Protein AF-A0AAD6W9Y4-F1 (afdb_monomer_lite)

Radius of gyration: 22.36 Å; chains: 1; bounding box: 40×50×62 Å

Foldseek 3Di:
DDDDDDDDPPPPPDDDDDDDDPPPPPPPPDDDDDDDDDDDPPDDPDDDDDCVVCCVPVVDDDDDDPVVVVVVVVVQCVVCVPHPDDPDPDD

pLDDT: mean 74.5, std 24.21, range [34.41, 97.81]

Structure (mmCIF, N/CA/C/O backbone):
data_AF-A0AAD6W9Y4-F1
#
_entry.id   AF-A0AAD6W9Y4-F1
#
loop_
_atom_site.group_PDB
_atom_site.id
_atom_site.type_symbol
_atom_site.label_atom_id
_atom_site.label_alt_id
_atom_site.label_comp_id
_atom_site.label_asym_id
_atom_site.label_entity_id
_atom_site.label_seq_id
_atom_site.pdbx_PDB_ins_code
_atom_site.Cartn_x
_atom_site.Cartn_y
_atom_site.Cartn_z
_atom_site.occupancy
_atom_site.B_iso_or_equiv
_atom_site.auth_seq_id
_atom_site.auth_comp_id
_atom_site.auth_asym_id
_atom_site.auth_atom_id
_atom_site.pdbx_PDB_model_num
ATOM 1 N N . MET A 1 1 ? 26.876 -31.441 -40.110 1.00 36.53 1 MET A N 1
ATOM 2 C CA . MET A 1 1 ? 27.243 -30.296 -40.951 1.00 36.53 1 MET A CA 1
ATOM 3 C C . MET A 1 1 ? 25.944 -29.633 -41.372 1.00 36.53 1 MET A C 1
ATOM 5 O O . MET A 1 1 ? 25.370 -30.071 -42.356 1.00 36.53 1 MET A O 1
ATOM 9 N N . ASP A 1 2 ? 25.319 -28.679 -40.702 1.00 38.03 2 ASP A N 1
ATOM 10 C CA . ASP A 1 2 ? 25.419 -27.948 -39.425 1.00 38.03 2 ASP A CA 1
ATOM 11 C C . ASP A 1 2 ? 24.026 -27.251 -39.328 1.00 38.03 2 ASP A C 1
ATOM 13 O O . ASP A 1 2 ? 23.419 -26.976 -40.364 1.00 38.03 2 ASP A O 1
ATOM 17 N N . GLU A 1 3 ? 23.314 -27.242 -38.190 1.00 39.09 3 GLU A N 1
ATOM 18 C CA . GLU A 1 3 ? 23.231 -26.104 -37.237 1.00 39.09 3 GLU A CA 1
ATOM 19 C C . GLU A 1 3 ? 23.037 -24.754 -37.977 1.00 39.09 3 GLU A C 1
ATOM 21 O O . GLU A 1 3 ? 23.894 -24.371 -38.758 1.00 39.09 3 GLU A O 1
ATOM 26 N N . THR A 1 4 ? 21.991 -23.922 -37.892 1.00 41.81 4 THR A N 1
ATOM 27 C CA . THR A 1 4 ? 21.155 -23.322 -36.823 1.00 41.81 4 THR A CA 1
ATOM 28 C C . THR A 1 4 ? 20.192 -22.353 -37.581 1.00 41.81 4 THR A C 1
ATOM 30 O O . THR A 1 4 ? 20.505 -21.925 -38.686 1.00 41.81 4 THR A O 1
ATOM 33 N N . GLY A 1 5 ? 18.967 -21.987 -37.193 1.00 38.72 5 GLY A N 1
ATOM 34 C CA . GLY A 1 5 ? 18.530 -21.489 -35.896 1.00 38.72 5 GLY A CA 1
ATOM 35 C C . GLY A 1 5 ? 18.780 -19.979 -35.726 1.00 38.72 5 GLY A C 1
ATOM 36 O O . GLY A 1 5 ? 19.634 -19.631 -34.929 1.00 38.72 5 GLY A O 1
ATOM 37 N N . ASN A 1 6 ? 18.052 -19.083 -36.418 1.00 39.47 6 ASN A N 1
ATOM 38 C CA . ASN A 1 6 ? 17.818 -17.699 -35.945 1.00 39.47 6 ASN A CA 1
ATOM 39 C C . ASN A 1 6 ? 16.642 -17.057 -36.714 1.00 39.47 6 ASN A C 1
ATOM 41 O O . ASN A 1 6 ? 16.765 -16.693 -37.877 1.00 39.47 6 ASN A O 1
ATOM 45 N N . SER A 1 7 ? 15.406 -17.105 -36.216 1.00 43.41 7 SER A N 1
ATOM 46 C CA . SER A 1 7 ? 14.820 -16.100 -35.316 1.00 43.41 7 SER A CA 1
ATOM 47 C C . SER A 1 7 ? 15.226 -14.663 -35.653 1.00 43.41 7 SER A C 1
ATOM 49 O O . SER A 1 7 ? 16.263 -14.156 -35.244 1.00 43.41 7 SER A O 1
ATOM 51 N N . SER A 1 8 ? 14.365 -13.970 -36.388 1.00 39.88 8 SER A N 1
ATOM 52 C CA . SER A 1 8 ? 14.307 -12.510 -36.373 1.00 39.88 8 SER A CA 1
ATOM 53 C C . SER A 1 8 ? 12.853 -12.111 -36.573 1.00 39.88 8 SER A C 1
ATOM 55 O O . SER A 1 8 ? 12.425 -11.700 -37.647 1.00 39.88 8 SER A O 1
ATOM 57 N N . ASN A 1 9 ? 12.070 -12.287 -35.503 1.00 40.00 9 ASN A N 1
ATOM 58 C CA . ASN A 1 9 ? 10.833 -11.539 -35.320 1.00 40.00 9 ASN A CA 1
ATOM 59 C C . ASN A 1 9 ? 11.211 -10.060 -35.248 1.00 40.00 9 ASN A C 1
ATOM 61 O O . ASN A 1 9 ? 11.639 -9.552 -34.213 1.00 40.00 9 ASN A O 1
ATOM 65 N N . HIS A 1 10 ? 11.087 -9.387 -36.385 1.00 34.41 10 HIS A N 1
ATOM 66 C CA . HIS A 1 10 ? 11.251 -7.954 -36.513 1.00 34.41 10 HIS A CA 1
ATOM 67 C C . HIS A 1 10 ? 10.028 -7.285 -35.866 1.00 34.41 10 HIS A C 1
ATOM 69 O O . HIS A 1 10 ? 9.072 -6.890 -36.532 1.00 34.41 10 HIS A O 1
ATOM 75 N N . VAL A 1 11 ? 10.014 -7.229 -34.531 1.00 40.41 11 VAL A N 1
ATOM 76 C CA . VAL A 1 11 ? 9.038 -6.433 -33.788 1.00 40.41 11 VAL A CA 1
ATOM 77 C C . VAL A 1 11 ? 9.403 -4.977 -34.021 1.00 40.41 11 VAL A C 1
ATOM 79 O O . VAL A 1 11 ? 10.332 -4.429 -33.435 1.00 40.41 11 VAL A O 1
ATOM 82 N N . LEU A 1 12 ? 8.664 -4.378 -34.945 1.00 38.06 12 LEU A N 1
ATOM 83 C CA . LEU A 1 12 ? 8.607 -2.951 -35.190 1.00 38.06 12 LEU A CA 1
ATOM 84 C C . LEU A 1 12 ? 8.236 -2.233 -33.883 1.00 38.06 12 LEU A C 1
ATOM 86 O O . LEU A 1 12 ? 7.057 -2.050 -33.581 1.00 38.06 12 LEU A O 1
ATOM 90 N N . GLN A 1 13 ? 9.234 -1.786 -33.121 1.00 36.50 13 GLN A N 1
ATOM 91 C CA . GLN A 1 13 ? 9.060 -0.705 -32.155 1.00 36.50 13 GLN A CA 1
ATOM 92 C C . GLN A 1 13 ? 8.839 0.588 -32.947 1.00 36.50 13 GLN A C 1
ATOM 94 O O . GLN A 1 13 ? 9.761 1.345 -33.239 1.00 36.50 13 GLN A O 1
ATOM 99 N N . LYS A 1 14 ? 7.591 0.813 -33.369 1.00 38.16 14 LYS A N 1
ATOM 100 C CA . LYS A 1 14 ? 7.165 2.102 -33.908 1.00 38.16 14 LYS A CA 1
ATOM 101 C C . LYS A 1 14 ? 7.042 3.093 -32.755 1.00 38.16 14 LYS A C 1
ATOM 103 O O . LYS A 1 14 ? 6.187 2.947 -31.888 1.00 38.16 14 LYS A O 1
ATOM 108 N N . ASN A 1 15 ? 7.933 4.079 -32.807 1.00 38.34 15 ASN A N 1
ATOM 109 C CA . ASN A 1 15 ? 7.893 5.379 -32.147 1.00 38.34 15 ASN A CA 1
ATOM 110 C C . ASN A 1 15 ? 6.467 5.862 -31.833 1.00 38.34 15 ASN A C 1
ATOM 112 O O . ASN A 1 15 ? 5.656 6.021 -32.747 1.00 38.34 15 ASN A O 1
ATOM 116 N N . LEU A 1 16 ? 6.202 6.177 -30.564 1.00 39.56 16 LEU A N 1
ATOM 117 C CA . LEU A 1 16 ? 5.077 7.025 -30.175 1.00 39.56 16 LEU A CA 1
ATOM 118 C C . LEU A 1 16 ? 5.607 8.453 -29.958 1.00 39.56 16 LEU A C 1
ATOM 120 O O . LEU A 1 16 ? 6.545 8.620 -29.176 1.00 39.56 16 LEU A O 1
ATOM 124 N N . PRO A 1 17 ? 5.066 9.481 -30.638 1.00 40.97 17 PRO A N 1
ATOM 125 C CA . PRO A 1 17 ? 5.521 10.850 -30.458 1.00 40.97 17 PRO A CA 1
ATOM 126 C C . PRO A 1 17 ? 5.030 11.415 -29.124 1.00 40.97 17 PRO A C 1
ATOM 128 O O . PRO A 1 17 ? 3.887 11.210 -28.713 1.00 40.97 17 PRO A O 1
ATOM 131 N N . ALA A 1 18 ? 5.917 12.166 -28.478 1.00 43.41 18 ALA A N 1
ATOM 132 C CA . ALA A 1 18 ? 5.619 13.004 -27.334 1.00 43.41 18 ALA A CA 1
ATOM 133 C C . ALA A 1 18 ? 4.519 14.019 -27.684 1.00 43.41 18 ALA A C 1
ATOM 135 O O . ALA A 1 18 ? 4.733 14.923 -28.489 1.00 43.41 18 ALA A O 1
ATOM 136 N N . LEU A 1 19 ? 3.356 13.891 -27.050 1.00 35.91 19 LEU A N 1
ATOM 137 C CA . LEU A 1 19 ? 2.371 14.963 -26.937 1.00 35.91 19 LEU A CA 1
ATOM 138 C C . LEU A 1 19 ? 1.912 15.022 -25.483 1.00 35.91 19 LEU A C 1
ATOM 140 O O . LEU A 1 19 ? 0.966 14.358 -25.068 1.00 35.91 19 LEU A O 1
ATOM 144 N N . ILE A 1 20 ? 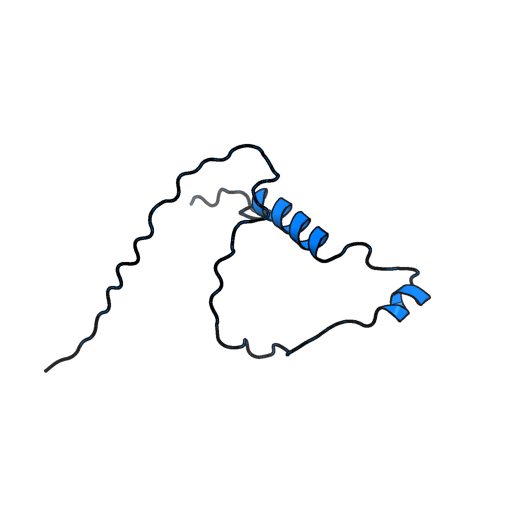2.642 15.811 -24.697 1.00 41.59 20 ILE A N 1
ATOM 145 C CA . ILE A 1 20 ? 2.254 16.188 -23.342 1.00 41.59 20 ILE A CA 1
ATOM 146 C C . ILE A 1 20 ? 1.251 17.338 -23.489 1.00 41.59 20 ILE A C 1
ATOM 148 O O . ILE A 1 20 ? 1.630 18.496 -23.641 1.00 41.59 20 ILE A O 1
ATOM 152 N N . SER A 1 21 ? -0.036 16.993 -23.509 1.00 40.56 21 SER A N 1
ATOM 153 C CA . SER A 1 21 ? -1.140 17.926 -23.256 1.00 40.56 21 SER A CA 1
ATOM 154 C C . SER A 1 21 ? -1.398 17.980 -21.740 1.00 40.56 21 SER A C 1
ATOM 156 O O . SER A 1 21 ? -1.337 16.930 -21.098 1.00 40.56 21 SER A O 1
ATOM 158 N N . PRO A 1 22 ? -1.679 19.154 -21.140 1.00 51.22 22 PRO A N 1
ATOM 159 C CA . PRO A 1 22 ? -1.699 19.343 -19.689 1.00 51.22 22 PRO A CA 1
ATOM 160 C C . PRO A 1 22 ? -3.028 18.960 -19.016 1.00 51.22 22 PRO A C 1
ATOM 162 O O . PRO A 1 22 ? -3.281 19.388 -17.889 1.00 51.22 22 PRO A O 1
ATOM 165 N N . ASP A 1 23 ? -3.881 18.157 -19.654 1.00 45.66 23 ASP A N 1
ATOM 166 C CA . ASP A 1 23 ? -5.082 17.653 -18.989 1.00 45.66 23 ASP A CA 1
ATOM 167 C C . ASP A 1 23 ? -4.744 16.394 -18.178 1.00 45.66 23 ASP A C 1
ATOM 169 O O . ASP A 1 23 ? -4.659 15.270 -18.682 1.00 45.66 23 ASP A O 1
ATOM 173 N N . SER A 1 24 ? -4.499 16.612 -16.886 1.00 48.03 24 SER A N 1
ATOM 174 C CA . SER A 1 24 ? -4.055 15.606 -15.912 1.00 48.03 24 SER A CA 1
ATOM 175 C C . SER A 1 24 ? -5.086 14.491 -15.666 1.00 48.03 24 SER A C 1
ATOM 177 O O . SER A 1 24 ? -4.829 13.566 -14.897 1.00 48.03 24 SER A O 1
ATOM 179 N N . SER A 1 25 ? -6.237 14.546 -16.339 1.00 48.59 25 SER A N 1
ATOM 180 C CA . SER A 1 25 ? -7.287 13.529 -16.329 1.00 48.59 25 SER A CA 1
ATOM 181 C C . SER A 1 25 ? -7.089 12.405 -17.360 1.00 48.59 25 SER A C 1
ATOM 183 O O . SER A 1 25 ? -7.771 11.386 -17.270 1.00 48.59 25 SER A O 1
ATOM 185 N N . PHE A 1 26 ? -6.154 12.523 -18.313 1.00 42.59 26 PHE A N 1
ATOM 186 C CA . PHE A 1 26 ? -6.039 11.562 -19.426 1.00 42.59 26 PHE A CA 1
ATOM 187 C C . PHE A 1 26 ? -5.210 10.293 -19.120 1.00 42.59 26 PHE A C 1
ATOM 189 O O . PHE A 1 26 ? -5.322 9.291 -19.825 1.00 42.59 26 PHE A O 1
ATOM 196 N N . PHE A 1 27 ? -4.393 10.284 -18.061 1.00 48.56 27 PHE A N 1
ATOM 197 C CA . PHE A 1 27 ? -3.421 9.199 -17.830 1.00 48.56 27 PHE A CA 1
ATOM 198 C C . PHE A 1 27 ? -3.924 7.996 -17.017 1.00 48.56 27 PHE A C 1
ATOM 200 O O . PHE A 1 27 ? -3.241 6.976 -16.977 1.00 48.56 27 PHE A O 1
ATOM 207 N N . LEU A 1 28 ? -5.123 8.043 -16.428 1.00 52.50 28 LEU A N 1
ATOM 208 C CA . LEU A 1 28 ? -5.660 6.915 -15.646 1.00 52.50 28 LEU A CA 1
ATOM 209 C C . LEU A 1 28 ? -6.130 5.717 -16.502 1.00 52.50 28 LEU A C 1
ATOM 211 O O . LEU A 1 28 ? -6.491 4.684 -15.949 1.00 52.50 28 LEU A O 1
ATOM 215 N N . CYS A 1 29 ? -6.119 5.818 -17.838 1.00 52.25 29 CYS A N 1
ATOM 216 C CA . CYS A 1 29 ? -6.692 4.802 -18.735 1.00 52.25 29 CYS A CA 1
ATOM 217 C C . CYS A 1 29 ? -5.683 4.169 -19.718 1.00 52.25 29 CYS A C 1
ATOM 219 O O . CYS A 1 29 ? -6.076 3.581 -20.728 1.00 52.25 29 CYS A O 1
ATOM 221 N N . GLN A 1 30 ? -4.372 4.271 -19.470 1.00 69.94 30 GLN A N 1
ATOM 222 C CA . GLN A 1 30 ? -3.399 3.585 -20.324 1.00 69.94 30 GLN A CA 1
ATOM 223 C C . GLN A 1 30 ? -3.252 2.116 -19.902 1.00 69.94 30 GLN A C 1
ATOM 225 O O . GLN A 1 30 ? -2.981 1.807 -18.744 1.00 69.94 30 GLN A O 1
ATOM 230 N N . LYS A 1 31 ? -3.431 1.186 -20.850 1.00 84.31 31 LYS A N 1
ATOM 231 C CA . LYS A 1 31 ? -3.220 -0.246 -20.597 1.00 84.31 31 LYS A CA 1
ATOM 232 C C . LYS A 1 31 ? -1.738 -0.507 -20.335 1.00 84.31 31 LYS A C 1
ATOM 234 O O . LYS A 1 31 ? -0.908 -0.271 -21.210 1.00 84.31 31 LYS A O 1
ATOM 239 N N . ILE A 1 32 ? -1.424 -1.035 -19.156 1.00 87.88 32 ILE A N 1
ATOM 240 C CA . ILE A 1 32 ? -0.070 -1.469 -18.809 1.00 87.88 32 ILE A CA 1
ATOM 241 C C . ILE A 1 32 ? 0.179 -2.828 -19.484 1.00 87.88 32 ILE A C 1
ATOM 243 O O . ILE A 1 32 ? -0.631 -3.741 -19.303 1.00 87.88 32 ILE A O 1
ATOM 247 N N . PRO A 1 33 ? 1.251 -2.990 -20.283 1.00 92.31 33 PRO A N 1
ATOM 248 C CA . PRO A 1 33 ? 1.565 -4.274 -20.896 1.00 92.31 33 PRO A CA 1
ATOM 249 C C . PRO A 1 33 ? 1.935 -5.294 -19.812 1.00 92.31 33 PRO A C 1
ATOM 251 O O . PRO A 1 33 ? 2.821 -5.055 -18.995 1.00 92.31 33 PRO A O 1
ATOM 254 N N . LEU A 1 34 ? 1.251 -6.439 -19.815 1.00 92.69 34 LEU A N 1
ATOM 255 C CA . LEU A 1 34 ? 1.474 -7.538 -18.877 1.00 92.69 34 LEU A CA 1
ATOM 256 C C . LEU A 1 34 ? 2.088 -8.730 -19.611 1.00 92.69 34 LEU A C 1
ATOM 258 O O . LEU A 1 34 ? 1.654 -9.079 -20.709 1.00 92.69 34 LEU A O 1
ATOM 262 N N . VAL A 1 35 ? 3.063 -9.383 -18.981 1.00 94.75 35 VAL A N 1
ATOM 263 C CA . VAL A 1 35 ? 3.671 -10.629 -19.462 1.00 94.75 35 VAL A CA 1
ATOM 264 C C . VAL A 1 35 ? 3.563 -11.660 -18.348 1.00 94.75 35 VAL A C 1
ATOM 266 O O . VAL A 1 35 ? 3.992 -11.407 -17.224 1.00 94.75 35 VAL A O 1
ATOM 269 N N . MET A 1 36 ? 2.984 -12.820 -18.656 1.00 94.94 36 MET A N 1
ATOM 270 C CA . MET A 1 36 ? 2.917 -13.923 -17.701 1.00 94.94 36 MET A CA 1
ATOM 271 C C . MET A 1 36 ? 4.306 -14.545 -17.560 1.00 94.94 36 MET A C 1
ATOM 273 O O . MET A 1 36 ? 4.911 -14.954 -18.550 1.00 94.94 36 MET A O 1
ATOM 277 N N . ALA A 1 37 ? 4.804 -14.608 -16.330 1.00 93.25 37 ALA A N 1
ATOM 278 C CA . ALA A 1 37 ? 6.102 -15.177 -15.990 1.00 93.25 37 ALA A CA 1
ATOM 279 C C . ALA A 1 37 ? 5.938 -16.326 -14.984 1.00 93.25 37 ALA A C 1
ATOM 281 O O . ALA A 1 37 ? 4.874 -16.50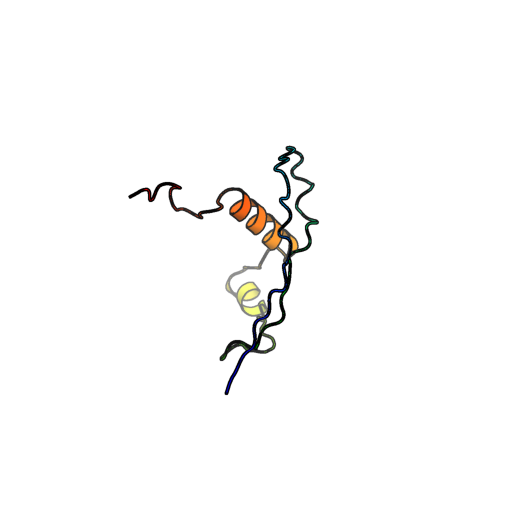7 -14.389 1.00 93.25 37 ALA A O 1
ATOM 282 N N . ALA A 1 38 ? 6.998 -17.113 -14.794 1.00 95.69 38 ALA A N 1
ATOM 283 C CA . ALA A 1 38 ? 7.017 -18.156 -13.774 1.00 95.69 38 ALA A CA 1
ATOM 284 C C . ALA A 1 38 ? 6.839 -17.560 -12.363 1.00 95.69 38 ALA A C 1
ATOM 286 O O . ALA A 1 38 ? 7.229 -16.420 -12.100 1.00 95.69 38 ALA A O 1
ATOM 287 N N . ARG A 1 39 ? 6.273 -18.347 -11.440 1.00 95.69 39 ARG A N 1
ATOM 288 C CA . ARG A 1 39 ? 6.133 -17.956 -10.027 1.00 95.69 39 ARG A CA 1
ATOM 289 C C . ARG A 1 39 ? 7.515 -17.677 -9.434 1.00 95.69 39 ARG A C 1
ATOM 291 O O . ARG A 1 39 ? 8.429 -18.488 -9.586 1.00 95.69 39 ARG A O 1
ATOM 298 N N . ARG A 1 40 ? 7.662 -16.555 -8.727 1.00 95.81 40 ARG A N 1
ATOM 299 C CA . ARG A 1 40 ? 8.886 -16.268 -7.976 1.00 95.81 40 ARG A CA 1
ATOM 300 C C . ARG A 1 40 ? 8.946 -17.195 -6.749 1.00 95.81 40 ARG A C 1
ATOM 302 O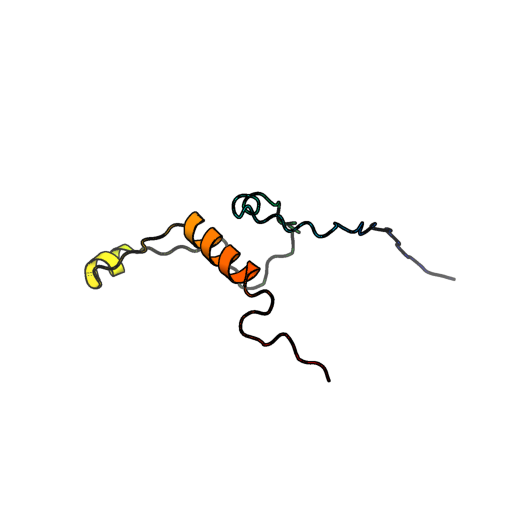 O . ARG A 1 40 ? 7.954 -17.284 -6.021 1.00 95.81 40 ARG A O 1
ATOM 309 N N . PRO A 1 41 ? 10.067 -17.902 -6.502 1.00 95.25 41 PRO A N 1
ATOM 310 C CA . PRO A 1 41 ? 10.198 -18.770 -5.334 1.00 95.25 41 PRO A CA 1
ATOM 311 C C . PRO A 1 41 ? 9.945 -18.001 -4.033 1.00 95.25 41 PRO A C 1
ATOM 313 O O . PRO A 1 41 ? 10.498 -16.922 -3.838 1.00 95.25 41 PRO A O 1
ATOM 316 N N . GLY A 1 42 ? 9.117 -18.561 -3.150 1.00 93.69 42 GLY A N 1
ATOM 317 C CA . GLY A 1 42 ? 8.763 -17.948 -1.866 1.00 93.69 42 GLY A CA 1
ATOM 318 C C . GLY A 1 42 ? 7.507 -17.067 -1.877 1.00 93.69 42 GLY A C 1
ATOM 319 O O . GLY A 1 42 ? 7.054 -16.682 -0.802 1.00 93.69 42 GLY A O 1
ATOM 320 N N . ASP A 1 43 ? 6.901 -16.787 -3.036 1.00 94.88 43 ASP A N 1
ATOM 321 C CA . ASP A 1 43 ? 5.630 -16.057 -3.084 1.00 94.88 43 ASP A CA 1
ATOM 322 C C . ASP A 1 43 ? 4.463 -16.943 -2.606 1.00 94.88 43 ASP A C 1
ATOM 324 O O . ASP A 1 43 ? 4.188 -18.012 -3.164 1.00 94.88 43 ASP A O 1
ATOM 328 N N . ALA A 1 44 ? 3.728 -16.467 -1.599 1.00 91.19 44 ALA A N 1
ATOM 329 C CA . ALA A 1 44 ? 2.448 -17.045 -1.197 1.00 91.19 44 ALA A CA 1
ATOM 330 C C . ALA A 1 44 ? 1.377 -16.859 -2.295 1.00 91.19 44 ALA A C 1
ATOM 332 O O . ALA A 1 44 ? 1.558 -16.106 -3.256 1.00 91.19 44 ALA A O 1
ATOM 333 N N . GLU A 1 45 ? 0.266 -17.591 -2.212 1.00 92.81 45 GLU A N 1
ATOM 334 C CA . GLU A 1 45 ? -0.843 -17.442 -3.167 1.00 92.81 45 GLU A CA 1
ATOM 335 C C . GLU A 1 45 ? -1.702 -16.212 -2.844 1.00 92.81 45 GLU A C 1
ATOM 337 O O . GLU A 1 45 ? -1.919 -15.372 -3.712 1.00 92.81 45 GLU A O 1
ATOM 342 N N . ILE A 1 46 ? -2.141 -16.075 -1.588 1.00 94.62 46 ILE A N 1
ATOM 343 C CA . ILE A 1 46 ? -2.968 -14.964 -1.101 1.00 94.62 46 ILE A CA 1
ATOM 344 C C . ILE A 1 46 ? -2.545 -14.633 0.333 1.00 94.62 46 ILE A C 1
ATOM 346 O O . ILE A 1 46 ? -2.385 -15.534 1.155 1.00 94.62 46 ILE A O 1
ATOM 350 N N . VAL A 1 47 ? -2.384 -13.342 0.642 1.00 95.06 47 VAL A N 1
ATOM 351 C CA . VAL A 1 47 ? -2.084 -12.851 1.996 1.00 95.06 47 VAL A CA 1
ATOM 352 C C . VAL A 1 47 ? -2.838 -11.545 2.241 1.00 95.06 47 VAL A C 1
ATOM 354 O O . VAL A 1 47 ? -2.728 -10.608 1.454 1.00 95.06 47 VAL A O 1
ATOM 357 N N . TYR A 1 48 ? -3.585 -11.474 3.342 1.00 95.19 48 TYR A N 1
ATOM 358 C CA . TYR A 1 48 ? -4.282 -10.273 3.813 1.00 95.19 48 TYR A CA 1
ATOM 359 C C . TYR A 1 48 ? -4.265 -10.214 5.347 1.00 95.19 48 TYR A C 1
ATOM 361 O O . TYR A 1 48 ? -4.015 -11.220 6.012 1.00 95.19 48 TYR A O 1
ATOM 369 N N . ALA A 1 49 ? -4.510 -9.030 5.912 1.00 94.94 49 ALA A N 1
ATOM 370 C CA . ALA A 1 49 ? -4.454 -8.791 7.353 1.00 94.94 49 ALA A CA 1
ATOM 371 C C . ALA A 1 49 ? -5.852 -8.629 7.967 1.00 94.94 49 ALA A C 1
ATOM 373 O O . ALA A 1 49 ? -6.711 -7.962 7.394 1.00 94.94 49 ALA A O 1
ATOM 374 N N . ALA A 1 50 ? -6.041 -9.186 9.164 1.00 95.31 50 ALA A N 1
ATOM 375 C CA . ALA A 1 50 ? -7.162 -8.874 10.048 1.00 95.31 50 ALA A CA 1
ATOM 376 C C . ALA A 1 50 ? -6.796 -7.632 10.887 1.00 95.31 50 ALA A C 1
ATOM 378 O O . ALA A 1 50 ? -5.765 -7.623 11.568 1.00 95.31 50 ALA A O 1
ATOM 379 N N . THR A 1 51 ? -7.569 -6.547 10.782 1.00 95.06 51 THR A N 1
ATOM 380 C CA . THR A 1 51 ? -7.185 -5.213 11.295 1.00 95.06 51 THR A CA 1
ATOM 381 C C . THR A 1 51 ? -7.877 -4.817 12.600 1.00 95.06 51 THR A C 1
ATOM 383 O O . THR A 1 51 ? -7.582 -3.760 13.157 1.00 95.06 51 THR A O 1
ATOM 386 N N . GLU A 1 52 ? -8.751 -5.664 13.143 1.00 96.62 52 GLU A N 1
ATOM 387 C CA . GLU A 1 52 ? -9.620 -5.356 14.288 1.00 96.62 52 GLU A CA 1
ATOM 388 C C . GLU A 1 52 ? -8.820 -5.049 15.560 1.00 96.62 52 GLU A C 1
ATOM 390 O O . GLU A 1 52 ? -9.231 -4.238 16.392 1.00 96.62 52 GLU A O 1
ATOM 395 N N . LYS A 1 53 ? -7.652 -5.683 15.723 1.00 95.31 53 LYS A N 1
ATOM 396 C CA . LYS A 1 53 ? -6.774 -5.442 16.874 1.00 95.31 53 LYS A CA 1
ATOM 397 C C . LYS A 1 53 ? -6.208 -4.019 16.870 1.00 95.31 53 LYS A C 1
ATOM 399 O O . LYS A 1 53 ? -6.230 -3.362 17.907 1.00 95.31 53 LYS A O 1
ATOM 404 N N . ALA A 1 54 ? -5.734 -3.544 15.718 1.00 96.19 54 ALA A N 1
ATOM 405 C CA . ALA A 1 54 ? -5.182 -2.197 15.582 1.00 96.19 54 ALA A CA 1
ATOM 406 C C . ALA A 1 54 ? -6.264 -1.127 15.790 1.00 96.19 54 ALA A C 1
ATOM 408 O O . ALA A 1 54 ? -6.018 -0.126 16.460 1.00 96.19 54 ALA A O 1
ATOM 409 N N . GLU A 1 55 ? -7.479 -1.380 15.297 1.00 96.31 55 GLU A N 1
ATOM 410 C CA . GLU A 1 55 ? -8.623 -0.496 15.530 1.00 96.31 55 GLU A CA 1
ATOM 411 C C . GLU A 1 55 ? -8.950 -0.384 17.023 1.00 96.31 55 GLU A C 1
ATOM 413 O O . GLU A 1 55 ? -9.106 0.720 17.535 1.00 96.31 55 GLU A O 1
ATOM 418 N N . ARG A 1 56 ? -8.990 -1.508 17.748 1.00 97.06 56 ARG A N 1
ATOM 419 C CA . ARG A 1 56 ? -9.336 -1.519 19.176 1.00 97.06 56 ARG A CA 1
ATOM 420 C C . ARG A 1 56 ? -8.250 -0.927 20.075 1.00 97.06 56 ARG A C 1
ATOM 422 O O . ARG A 1 56 ? -8.572 -0.224 21.025 1.00 97.06 56 ARG A O 1
ATOM 429 N N . GLU A 1 57 ? -6.986 -1.261 19.831 1.00 97.81 57 GLU A N 1
ATOM 430 C CA . GLU A 1 57 ? -5.889 -0.935 20.756 1.00 97.81 57 GLU A CA 1
ATOM 431 C C . GLU A 1 57 ? -5.221 0.402 20.438 1.00 97.81 57 GLU A C 1
ATOM 433 O O . GLU A 1 57 ? -4.781 1.101 21.347 1.00 97.81 57 GLU A O 1
ATOM 438 N N . LEU A 1 58 ? -5.152 0.769 19.157 1.00 96.88 58 LEU A N 1
ATOM 439 C CA . LEU A 1 58 ? -4.461 1.977 18.699 1.00 96.88 58 LEU A CA 1
ATOM 440 C C . LEU A 1 58 ? -5.431 3.061 18.226 1.00 96.88 58 LEU A C 1
ATOM 442 O O . LEU A 1 58 ? -4.988 4.147 17.854 1.00 96.88 58 LEU A O 1
ATOM 446 N N . ASN A 1 59 ? -6.739 2.768 18.205 1.00 95.19 59 ASN A N 1
ATOM 447 C CA . ASN A 1 59 ? -7.761 3.630 17.613 1.00 95.19 59 ASN A CA 1
ATOM 448 C C . ASN A 1 59 ? -7.377 4.072 16.187 1.00 95.19 59 ASN A C 1
ATOM 450 O O . ASN A 1 59 ? -7.605 5.212 15.773 1.00 95.19 59 ASN A O 1
ATOM 454 N N . TRP A 1 60 ? -6.725 3.167 15.451 1.00 97.19 60 TRP A N 1
ATOM 455 C CA . TRP A 1 60 ? -6.163 3.426 14.133 1.00 97.19 60 TRP A CA 1
ATOM 456 C C . TRP A 1 60 ? -6.815 2.535 13.081 1.00 97.19 60 TRP A C 1
ATOM 458 O O . TRP A 1 60 ? -6.991 1.337 13.289 1.00 97.19 60 TRP A O 1
ATOM 468 N N . LYS A 1 61 ? -7.124 3.128 11.925 1.00 96.19 61 LYS A N 1
ATOM 469 C CA . LYS A 1 61 ? -7.706 2.449 10.766 1.00 96.19 61 LYS A CA 1
ATOM 470 C C . LYS A 1 61 ? -7.126 3.017 9.474 1.00 96.19 61 LYS A C 1
ATOM 472 O O . LYS A 1 61 ? -6.940 4.233 9.364 1.00 96.19 61 LYS A O 1
ATOM 477 N N . ALA A 1 62 ? -6.883 2.152 8.490 1.00 95.12 62 ALA A N 1
ATOM 478 C CA . ALA A 1 62 ? -6.523 2.575 7.141 1.00 95.12 62 ALA A CA 1
ATOM 479 C C . ALA A 1 62 ? -7.671 3.393 6.526 1.00 95.12 62 ALA A C 1
ATOM 481 O O . ALA A 1 62 ? -8.817 2.950 6.500 1.00 95.12 62 ALA A O 1
ATOM 482 N N . LYS A 1 63 ? -7.361 4.612 6.073 1.00 95.19 63 LYS A N 1
ATOM 483 C CA . LYS A 1 63 ? -8.360 5.581 5.590 1.00 95.19 63 LYS A CA 1
ATOM 484 C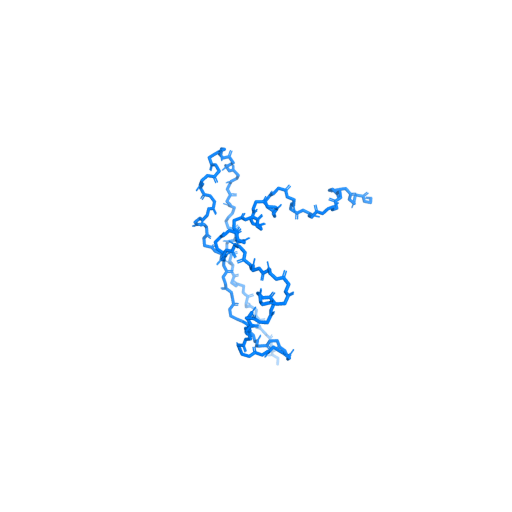 C . LYS A 1 63 ? -8.550 5.571 4.074 1.00 95.19 63 LYS A C 1
ATOM 486 O O . LYS A 1 63 ? -9.555 6.083 3.601 1.00 95.19 63 LYS A O 1
ATOM 491 N N . TYR A 1 64 ? -7.575 5.043 3.341 1.00 95.62 64 TYR A N 1
ATOM 492 C CA . TYR A 1 64 ? -7.505 5.107 1.883 1.00 95.62 64 TYR A CA 1
ATOM 493 C C . TYR A 1 64 ? -7.626 3.707 1.285 1.00 95.62 64 TYR A C 1
ATOM 495 O O . TYR A 1 64 ? -7.144 2.742 1.885 1.00 95.62 64 TYR A O 1
ATOM 503 N N . GLY A 1 65 ? -8.282 3.610 0.130 1.00 94.44 65 GLY A N 1
ATOM 504 C CA . GLY A 1 65 ? -8.444 2.378 -0.625 1.00 94.44 65 GLY A CA 1
ATOM 505 C C . GLY A 1 65 ? -7.383 2.220 -1.712 1.00 94.44 65 GLY A C 1
ATOM 506 O O . GLY A 1 65 ? -6.396 2.954 -1.782 1.00 94.44 65 GLY A O 1
ATOM 507 N N . ILE A 1 66 ? -7.599 1.229 -2.578 1.00 93.50 66 ILE A N 1
ATOM 508 C CA . ILE A 1 66 ? -6.671 0.894 -3.665 1.00 93.50 66 ILE A CA 1
ATOM 509 C C . ILE A 1 66 ? -6.613 2.005 -4.721 1.00 93.50 66 ILE A C 1
ATOM 511 O O . ILE A 1 66 ? -5.533 2.302 -5.226 1.00 93.50 66 ILE A O 1
ATOM 515 N N . ASP A 1 67 ? -7.735 2.662 -5.018 1.00 91.94 67 ASP A N 1
ATOM 516 C CA . ASP A 1 67 ? -7.787 3.708 -6.043 1.00 91.94 67 ASP A CA 1
ATOM 517 C C . ASP A 1 67 ? -6.948 4.931 -5.652 1.00 91.94 67 ASP A C 1
ATOM 519 O O . ASP A 1 67 ? -6.162 5.436 -6.460 1.00 91.94 67 ASP A O 1
ATOM 523 N N . GLU A 1 68 ? -7.047 5.381 -4.396 1.00 92.69 68 GLU A N 1
ATOM 524 C CA . GLU A 1 68 ? -6.213 6.471 -3.888 1.00 92.69 68 GLU A CA 1
ATOM 525 C C . GLU A 1 68 ? -4.735 6.080 -3.873 1.00 92.69 68 GLU A C 1
ATOM 527 O O . GLU A 1 68 ? -3.892 6.874 -4.294 1.00 92.69 68 GLU A O 1
ATOM 532 N N . MET A 1 69 ? -4.420 4.844 -3.463 1.00 93.00 69 MET A N 1
ATOM 533 C CA . MET A 1 69 ? -3.050 4.325 -3.492 1.00 93.00 69 MET A CA 1
ATOM 534 C C . MET A 1 69 ? -2.466 4.357 -4.911 1.00 93.00 69 MET A C 1
ATOM 536 O O . MET A 1 69 ? -1.359 4.861 -5.110 1.00 93.00 69 MET A O 1
ATOM 540 N N . CYS A 1 70 ? -3.205 3.862 -5.908 1.00 91.56 70 CYS A N 1
ATOM 541 C CA . CYS A 1 70 ? -2.766 3.843 -7.303 1.00 91.56 70 CYS A CA 1
ATOM 542 C C . CYS A 1 70 ? -2.591 5.257 -7.874 1.00 91.56 70 CYS A C 1
ATOM 544 O O . CYS A 1 70 ? -1.584 5.531 -8.532 1.00 91.56 70 CYS A O 1
ATOM 546 N N . ARG A 1 71 ? -3.532 6.168 -7.598 1.00 91.69 71 ARG A N 1
ATOM 547 C CA . ARG A 1 71 ? -3.463 7.567 -8.043 1.00 91.69 71 ARG A CA 1
ATOM 548 C C . ARG A 1 71 ? -2.230 8.272 -7.485 1.00 91.69 71 ARG A C 1
ATOM 550 O O . ARG A 1 71 ? -1.496 8.919 -8.235 1.00 91.69 71 ARG A O 1
ATOM 557 N N . ASP A 1 72 ? -2.011 8.162 -6.179 1.00 92.69 72 ASP A N 1
ATOM 558 C CA . ASP A 1 72 ? -0.935 8.878 -5.499 1.00 92.69 72 ASP A CA 1
ATOM 559 C C . ASP A 1 72 ? 0.435 8.323 -5.924 1.00 92.69 72 ASP A C 1
ATOM 561 O O . ASP A 1 72 ? 1.359 9.095 -6.202 1.00 92.69 72 ASP A O 1
ATOM 565 N N . GLN A 1 73 ? 0.537 7.000 -6.101 1.00 92.94 73 GLN A N 1
ATOM 566 C CA . GLN A 1 73 ? 1.730 6.343 -6.630 1.00 92.94 73 GLN A CA 1
ATOM 567 C C . GLN A 1 73 ? 2.046 6.774 -8.069 1.00 92.94 73 GLN A C 1
ATOM 569 O O . GLN A 1 73 ? 3.208 7.057 -8.377 1.00 92.94 73 GLN A O 1
ATOM 574 N N . TRP A 1 74 ? 1.041 6.846 -8.947 1.00 90.44 74 TRP A N 1
ATOM 575 C CA . TRP A 1 74 ? 1.225 7.291 -10.331 1.00 90.44 74 TRP A CA 1
ATOM 576 C C . TRP A 1 74 ? 1.670 8.753 -10.402 1.00 90.44 74 TRP A C 1
ATOM 578 O O . TRP A 1 74 ? 2.609 9.087 -11.122 1.00 90.44 74 TRP A O 1
ATOM 588 N N . ASN A 1 75 ? 1.046 9.623 -9.606 1.00 92.38 75 ASN A N 1
ATOM 589 C CA . ASN A 1 75 ? 1.412 11.035 -9.517 1.00 92.38 75 ASN A CA 1
ATOM 590 C C . ASN A 1 75 ? 2.869 11.221 -9.063 1.00 92.38 75 ASN A C 1
ATOM 592 O O . ASN A 1 75 ? 3.588 12.040 -9.636 1.00 92.38 75 ASN A O 1
ATOM 596 N N . TRP A 1 76 ? 3.327 10.450 -8.070 1.00 93.62 76 TRP A N 1
ATOM 597 C CA . TRP A 1 76 ? 4.731 10.480 -7.658 1.00 93.62 76 TRP A CA 1
ATOM 598 C C . TRP A 1 76 ? 5.660 9.962 -8.761 1.00 93.62 76 TRP A C 1
ATOM 600 O O . TRP A 1 76 ? 6.626 10.646 -9.090 1.00 93.62 76 TRP A O 1
ATOM 610 N N . ALA A 1 77 ? 5.359 8.805 -9.355 1.00 90.69 77 ALA A N 1
ATOM 611 C CA . ALA A 1 77 ? 6.227 8.166 -10.345 1.00 90.69 77 ALA A CA 1
ATOM 612 C C . ALA A 1 77 ? 6.353 9.001 -11.627 1.00 90.69 77 ALA A C 1
ATOM 614 O O . ALA A 1 77 ? 7.444 9.140 -12.170 1.00 90.69 77 ALA A O 1
ATOM 615 N N . GLY A 1 78 ? 5.256 9.620 -12.076 1.00 88.75 78 GLY A N 1
ATOM 616 C CA . GLY A 1 78 ? 5.263 10.508 -13.239 1.00 88.75 78 GLY A CA 1
ATOM 617 C C . GLY A 1 78 ? 6.061 11.794 -13.013 1.00 88.75 78 GLY A C 1
ATOM 618 O O . GLY A 1 78 ? 6.696 12.291 -13.938 1.00 88.75 78 GLY A O 1
ATOM 619 N N . LYS A 1 79 ? 6.067 12.327 -11.783 1.00 89.88 79 LYS A N 1
ATOM 620 C CA . LYS A 1 79 ? 6.850 13.522 -11.421 1.00 89.88 79 LYS A CA 1
ATOM 621 C C . LYS A 1 79 ? 8.316 13.218 -11.123 1.00 89.88 79 LYS A C 1
ATOM 623 O O . LYS A 1 79 ? 9.152 14.102 -11.268 1.00 89.88 79 LYS A O 1
ATOM 628 N N . ASN A 1 80 ? 8.617 11.994 -10.700 1.00 91.88 80 ASN A N 1
ATOM 629 C CA . ASN A 1 80 ? 9.939 11.577 -10.243 1.00 91.88 80 ASN A CA 1
ATOM 630 C C . ASN A 1 80 ? 10.369 10.295 -10.978 1.00 91.88 80 ASN A C 1
ATOM 632 O O . ASN A 1 80 ? 10.481 9.239 -10.352 1.00 91.88 80 ASN A O 1
ATOM 636 N N . PRO A 1 81 ? 10.618 10.353 -12.301 1.00 89.44 81 PRO A N 1
ATOM 637 C CA . PRO A 1 81 ? 10.946 9.164 -13.094 1.00 89.44 81 PRO A CA 1
ATOM 638 C C . PRO A 1 81 ? 12.252 8.480 -12.659 1.00 89.44 81 PRO A C 1
ATOM 640 O O . PRO A 1 81 ? 12.406 7.277 -12.848 1.00 89.44 81 PRO A O 1
ATOM 643 N N . TYR A 1 82 ? 13.169 9.225 -12.034 1.00 92.31 82 TYR A N 1
ATOM 644 C CA . TYR A 1 82 ? 14.431 8.718 -11.477 1.00 92.31 82 TYR A CA 1
ATOM 645 C C . TYR A 1 82 ? 14.403 8.631 -9.939 1.00 92.31 82 TYR A C 1
ATOM 647 O O . TYR A 1 82 ? 15.441 8.548 -9.279 1.00 92.31 82 TYR A O 1
ATOM 655 N N . GLY A 1 83 ? 13.204 8.659 -9.346 1.00 90.19 83 GLY A N 1
ATOM 656 C CA . GLY A 1 83 ? 13.018 8.708 -7.901 1.00 90.19 83 GLY A CA 1
ATOM 657 C C . GLY A 1 83 ? 13.624 9.976 -7.297 1.00 90.19 83 GLY A C 1
ATOM 658 O O . GLY A 1 83 ? 13.421 11.072 -7.809 1.00 90.19 83 GLY A O 1
ATOM 659 N N . TYR A 1 84 ? 14.366 9.825 -6.200 1.00 90.12 84 TYR A N 1
ATOM 660 C CA . TYR A 1 84 ? 15.059 10.936 -5.534 1.00 90.12 84 TYR A CA 1
ATOM 661 C C . TYR A 1 84 ? 16.453 11.237 -6.115 1.00 90.12 84 TYR A C 1
ATOM 663 O O . TYR A 1 84 ? 17.127 12.139 -5.622 1.00 90.12 84 TYR A O 1
ATOM 671 N N . GLY A 1 85 ? 16.920 10.467 -7.104 1.00 86.00 85 GLY A N 1
ATOM 672 C CA . GLY A 1 85 ? 18.225 10.684 -7.726 1.00 86.00 85 GLY A CA 1
ATOM 673 C C . GLY A 1 85 ? 18.222 11.895 -8.663 1.00 86.00 85 GLY A C 1
ATOM 674 O O . GLY A 1 85 ? 17.240 12.139 -9.364 1.00 86.00 85 GLY A O 1
ATOM 675 N N . SER A 1 86 ? 19.329 12.641 -8.698 1.00 68.81 86 SER A N 1
ATOM 676 C CA . SER A 1 86 ? 19.562 13.662 -9.728 1.00 68.81 86 SER A CA 1
ATOM 677 C C . SER A 1 86 ? 19.732 12.998 -11.095 1.00 68.81 86 SER A C 1
ATOM 679 O O . SER A 1 86 ? 20.344 11.937 -11.194 1.00 68.81 86 SER A O 1
ATOM 681 N N . SER A 1 87 ? 19.238 13.636 -12.157 1.00 63.47 87 SER A N 1
ATOM 682 C CA . SER A 1 87 ? 19.334 13.138 -13.540 1.00 63.47 87 SER A CA 1
ATOM 683 C C . SER A 1 87 ? 20.760 13.054 -14.100 1.00 63.47 87 SER A C 1
ATOM 685 O O . SER A 1 87 ? 20.935 12.566 -15.212 1.00 63.47 87 SER A O 1
ATOM 687 N N . ASP A 1 88 ? 21.767 13.496 -13.346 1.00 66.31 88 ASP A N 1
ATOM 688 C CA . ASP A 1 88 ? 23.148 13.597 -13.803 1.00 66.31 88 ASP A CA 1
ATOM 689 C C . ASP A 1 88 ? 24.047 12.600 -13.068 1.00 66.31 88 ASP A C 1
ATOM 691 O O . ASP A 1 88 ? 24.613 12.877 -12.011 1.00 66.31 88 ASP A O 1
ATOM 695 N N . SER A 1 89 ? 24.220 11.435 -13.682 1.00 61.84 89 SER A N 1
ATOM 696 C CA . SER A 1 89 ? 25.441 10.641 -13.554 1.00 61.84 89 SER A CA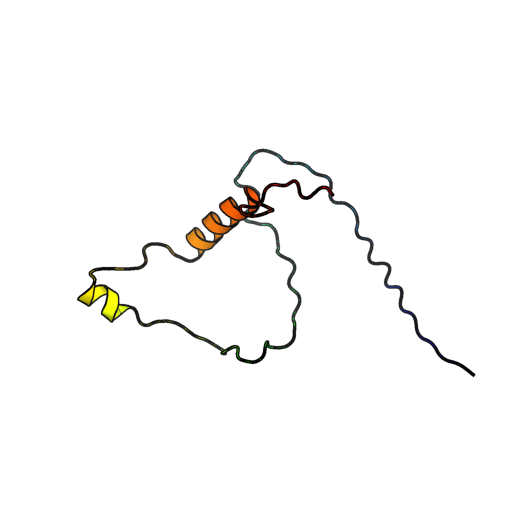 1
ATOM 697 C C . SER A 1 89 ? 26.111 10.576 -14.927 1.00 61.84 89 SER A C 1
ATOM 699 O O . SER A 1 89 ? 26.198 9.516 -15.546 1.00 61.84 89 SER A O 1
ATOM 701 N N . THR A 1 90 ? 26.508 11.738 -15.441 1.00 54.50 90 THR A N 1
ATOM 702 C CA . THR A 1 90 ? 27.361 11.847 -16.627 1.00 54.50 90 THR A CA 1
ATOM 703 C C . THR A 1 90 ? 28.805 11.742 -16.149 1.00 54.50 90 THR A C 1
ATOM 705 O O . THR A 1 90 ? 29.284 12.618 -15.430 1.00 54.50 90 THR A O 1
ATOM 708 N N . ASN A 1 91 ? 29.446 10.624 -16.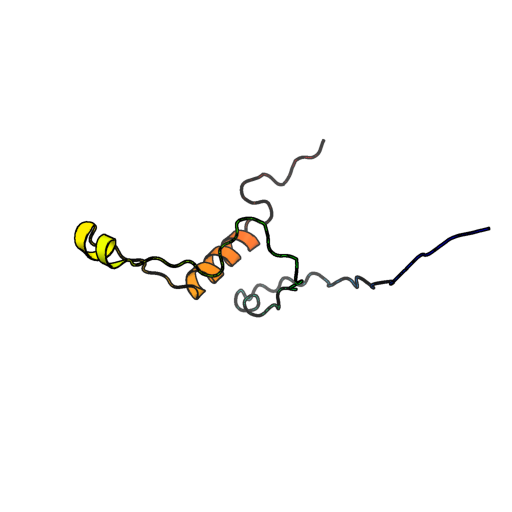482 1.00 44.28 91 ASN A N 1
ATOM 709 C CA . ASN A 1 91 ? 30.893 10.435 -16.391 1.00 44.28 91 ASN A CA 1
ATOM 710 C C . ASN A 1 91 ? 31.566 11.138 -17.576 1.00 44.28 91 ASN A C 1
ATOM 712 O O . ASN A 1 91 ? 31.008 11.009 -18.692 1.00 44.28 91 ASN A O 1
#

Sequence (91 aa):
MDETGNSSNHVLQKNLPALISPDSSFFLCQKIPLVMAARRPGDAEIVYAATEKAERELNWKAKYGIDEMCRDQWNWAGKNPYGYGSSDSTN

InterPro domains:
  IPR016040 NAD(P)-binding domain [PF16363] (32-72)
  IPR036291 NAD(P)-binding domain superfamily [SSF51735] (31-84)

Organism: NCBI:txid444605

Secondary structure (DSSP, 8-state):
---------------------S-TTSGGGPPPP----PPPTT--S------HHHHHHH-------HHHHHHHHHHHHHH-TTTTS-S----